Protein AF-D0R302-F1 (afdb_monomer_lite)

Organism: Lactobacillus johnsonii (strain FI9785) (NCBI:txid633699)

Radius of gyration: 15.61 Å; chains: 1; bounding box: 41×39×33 Å

InterPro domains:
  IPR007000 Phospholipase B-like [PF04916] (4-81)

Secondary structure (DSSP, 8-state):
----TT-SS-SS-EEE-TTSEEEEEEEPTTB----TTSBPHHHHHHHHHHH-SSHHHHHHHHHTTB--TT-EEEEEEETTTTEEEEEEE-SS-EEEEEESSS-----SS--SHHHHHHHBS---TT-TTSS--TTSHHHHHHHHHHHHHHHHHHHHH--

Structur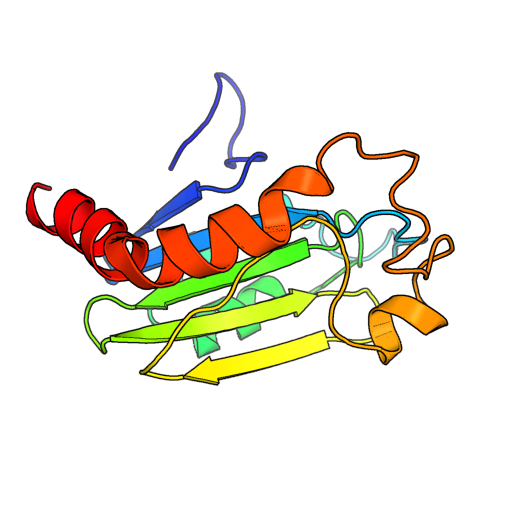e (mmCIF, N/CA/C/O backbone):
data_AF-D0R302-F1
#
_entry.id   AF-D0R302-F1
#
loop_
_atom_site.group_PDB
_atom_site.id
_atom_site.type_symbol
_atom_site.label_atom_id
_atom_site.label_alt_id
_atom_site.label_comp_id
_atom_site.label_asym_id
_atom_site.label_entity_id
_atom_site.label_seq_id
_atom_site.pdbx_PDB_ins_code
_atom_site.Cartn_x
_atom_site.Cartn_y
_atom_site.Cartn_z
_atom_site.occupancy
_atom_site.B_iso_or_equiv
_atom_site.auth_seq_id
_atom_site.auth_comp_id
_atom_site.auth_asym_id
_atom_site.auth_atom_id
_atom_site.pdbx_PDB_model_num
ATOM 1 N N . MET A 1 1 ? -15.827 1.620 -2.111 1.00 88.31 1 MET A N 1
ATOM 2 C CA . MET A 1 1 ? -14.698 1.733 -3.061 1.00 88.31 1 MET A CA 1
ATOM 3 C C . MET A 1 1 ? -15.059 2.742 -4.138 1.00 88.31 1 MET A C 1
ATOM 5 O O . MET A 1 1 ? -16.128 2.604 -4.723 1.00 88.31 1 MET A O 1
ATOM 9 N N . GLN A 1 2 ? -14.205 3.737 -4.388 1.00 89.88 2 GLN A N 1
ATOM 10 C CA . GLN A 1 2 ? -14.336 4.639 -5.542 1.00 89.88 2 GLN A CA 1
ATOM 11 C C . GLN A 1 2 ? -13.922 3.894 -6.816 1.00 89.88 2 GLN A C 1
ATOM 13 O O . GLN A 1 2 ? -12.871 3.262 -6.812 1.00 89.88 2 GLN A O 1
ATOM 18 N N . ASN A 1 3 ? -14.718 3.934 -7.889 1.00 87.62 3 ASN A N 1
ATOM 19 C CA . ASN A 1 3 ? -14.399 3.199 -9.117 1.00 87.62 3 ASN A CA 1
ATOM 20 C C . ASN A 1 3 ? -15.120 3.752 -10.367 1.00 87.62 3 ASN A C 1
ATOM 22 O O . ASN A 1 3 ? -16.016 4.588 -10.251 1.00 87.62 3 ASN A O 1
ATOM 26 N N . VAL A 1 4 ? -14.753 3.247 -11.549 1.00 87.69 4 VAL A N 1
ATOM 27 C CA . VAL A 1 4 ? -15.368 3.506 -12.860 1.00 87.69 4 VAL A CA 1
ATOM 28 C C . VAL A 1 4 ? -15.927 2.212 -13.487 1.00 87.69 4 VAL A C 1
ATOM 30 O O . VAL A 1 4 ? -15.543 1.111 -13.082 1.00 87.69 4 VAL A O 1
ATOM 33 N N . PRO A 1 5 ? -16.843 2.291 -14.474 1.00 92.50 5 PRO A N 1
ATOM 34 C CA . PRO A 1 5 ? -17.404 1.103 -15.117 1.00 92.50 5 PRO A CA 1
ATOM 35 C C . PRO A 1 5 ? -16.340 0.188 -15.742 1.00 92.50 5 PRO A C 1
ATOM 37 O O . PRO A 1 5 ? -15.441 0.646 -16.440 1.00 92.50 5 PRO A O 1
ATOM 40 N N . GLY A 1 6 ? -16.481 -1.123 -15.524 1.00 89.75 6 GLY A N 1
ATOM 41 C CA . GLY A 1 6 ? -15.603 -2.152 -16.097 1.00 89.75 6 GLY A CA 1
ATOM 42 C C . GLY A 1 6 ? -14.323 -2.427 -15.306 1.00 89.75 6 GLY A C 1
ATOM 43 O O . GLY A 1 6 ? -13.619 -3.386 -15.612 1.00 89.75 6 GLY A O 1
ATOM 44 N N . TYR A 1 7 ? -14.029 -1.634 -14.278 1.00 85.12 7 TYR A N 1
ATOM 45 C CA . TYR A 1 7 ? -12.876 -1.852 -13.414 1.00 85.12 7 TYR A CA 1
ATOM 46 C C . TYR A 1 7 ? -13.274 -2.727 -12.227 1.00 85.12 7 TYR A C 1
ATOM 48 O O . TYR A 1 7 ? -14.350 -2.568 -11.651 1.00 85.12 7 TYR A O 1
ATOM 56 N N . ILE A 1 8 ? -12.396 -3.652 -11.845 1.00 86.69 8 ILE A N 1
ATOM 57 C CA . ILE A 1 8 ? -12.604 -4.541 -10.688 1.00 86.69 8 ILE A CA 1
ATOM 58 C C . ILE A 1 8 ? -11.848 -4.077 -9.438 1.00 86.69 8 ILE A C 1
ATOM 60 O O . ILE A 1 8 ? -11.902 -4.754 -8.411 1.00 86.69 8 ILE A O 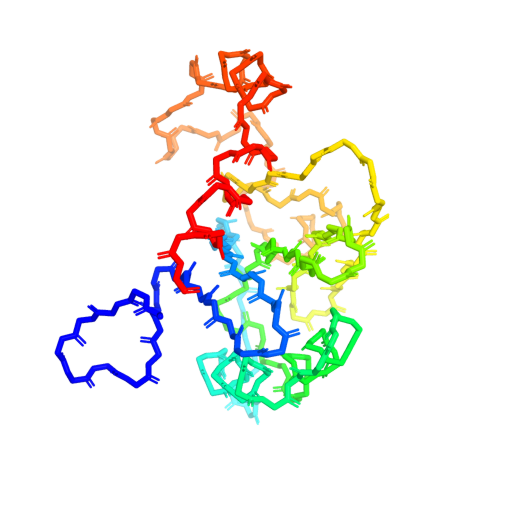1
ATOM 64 N N . ASP A 1 9 ? -11.180 -2.928 -9.543 1.00 87.19 9 ASP A N 1
ATOM 65 C CA . ASP A 1 9 ? -10.360 -2.291 -8.517 1.00 87.19 9 ASP A CA 1
ATOM 66 C C . ASP A 1 9 ? -10.406 -0.757 -8.660 1.00 87.19 9 ASP A C 1
ATOM 68 O O . ASP A 1 9 ? -10.885 -0.271 -9.682 1.00 87.19 9 ASP A O 1
ATOM 72 N N . SER A 1 10 ? -9.979 0.015 -7.653 1.00 86.81 10 SER A N 1
ATOM 73 C CA . SER A 1 10 ? -10.228 1.469 -7.600 1.00 86.81 10 SER A CA 1
ATOM 74 C C . SER A 1 10 ? -9.367 2.294 -8.556 1.00 86.81 10 SER A C 1
ATOM 76 O O . SER A 1 10 ? -9.875 3.256 -9.138 1.00 86.81 10 SER A O 1
ATOM 78 N N . MET A 1 11 ? -8.081 1.954 -8.705 1.00 82.81 11 MET A N 1
ATOM 79 C CA . MET A 1 11 ? -7.077 2.613 -9.567 1.00 82.81 11 MET A CA 1
ATOM 80 C C . MET A 1 11 ? -6.742 4.079 -9.228 1.00 82.81 11 MET A C 1
ATOM 82 O O . MET A 1 11 ? -5.675 4.563 -9.584 1.00 82.81 11 MET A O 1
ATOM 86 N N . THR A 1 12 ? -7.639 4.816 -8.566 1.00 80.50 12 THR A N 1
ATOM 87 C CA . THR A 1 12 ? -7.302 6.024 -7.778 1.00 80.50 12 THR A CA 1
ATOM 88 C C . THR A 1 12 ? -6.834 5.634 -6.379 1.00 80.50 12 THR A C 1
ATOM 90 O O . THR A 1 12 ? -6.017 6.315 -5.772 1.00 80.50 12 THR A O 1
ATOM 93 N N . ASP A 1 13 ? -7.412 4.530 -5.911 1.00 84.06 13 ASP A N 1
ATOM 94 C CA . ASP A 1 13 ? -7.331 3.909 -4.603 1.00 84.06 13 ASP A CA 1
ATOM 95 C C . ASP A 1 13 ? -7.987 4.713 -3.491 1.00 84.06 13 ASP A C 1
ATOM 97 O O . ASP A 1 13 ? -7.374 5.507 -2.784 1.00 84.06 13 ASP A O 1
ATOM 101 N N . PHE A 1 14 ? -9.284 4.449 -3.323 1.00 93.00 14 PHE A N 1
ATOM 102 C CA . PHE A 1 14 ? -10.030 4.788 -2.118 1.00 93.00 14 PHE A CA 1
ATOM 103 C C . PHE A 1 14 ? -11.012 3.666 -1.754 1.00 93.00 14 PHE A C 1
ATOM 105 O O . PHE A 1 14 ? -12.002 3.406 -2.458 1.00 93.00 14 PHE A O 1
ATOM 112 N N . TYR A 1 15 ? -10.757 3.011 -0.624 1.00 94.50 15 TYR A N 1
ATOM 113 C CA . TYR A 1 15 ? -11.517 1.876 -0.115 1.00 94.50 15 TYR A CA 1
ATOM 114 C C . TYR A 1 15 ? -11.944 2.099 1.330 1.00 94.50 15 TYR A C 1
ATOM 116 O O . TYR A 1 15 ? -11.238 2.704 2.132 1.00 94.50 15 TYR A O 1
ATOM 124 N N . VAL A 1 16 ? -13.106 1.537 1.638 1.00 96.06 16 VAL A N 1
ATOM 125 C CA . VAL A 1 16 ? -13.645 1.379 2.984 1.00 96.06 16 VAL A CA 1
ATOM 126 C C . VAL A 1 16 ? -14.150 -0.055 3.052 1.00 96.06 16 VAL A C 1
ATOM 128 O O . VAL A 1 16 ? -14.834 -0.491 2.118 1.00 96.06 16 VAL A O 1
ATOM 131 N N . THR A 1 17 ? -13.784 -0.781 4.103 1.00 97.00 17 THR A N 1
ATOM 132 C CA . THR A 1 17 ? -14.173 -2.180 4.316 1.00 97.00 17 THR A CA 1
ATOM 133 C C . THR A 1 17 ? -15.086 -2.324 5.531 1.00 97.00 17 THR A C 1
ATOM 135 O O . THR A 1 17 ? -15.089 -1.483 6.429 1.00 97.00 17 THR A O 1
ATOM 138 N N . ASP A 1 18 ? -15.849 -3.415 5.574 1.00 96.75 18 ASP A N 1
ATOM 139 C CA . ASP A 1 18 ? -16.675 -3.800 6.725 1.00 96.75 18 ASP A CA 1
ATOM 140 C C . ASP A 1 18 ? -15.839 -4.154 7.967 1.00 96.75 18 ASP A C 1
ATOM 142 O O . ASP A 1 18 ? -16.280 -3.937 9.093 1.00 96.75 18 ASP A O 1
ATOM 146 N N . ALA A 1 19 ? -14.596 -4.606 7.776 1.00 97.69 19 ALA A N 1
ATOM 147 C CA . ALA A 1 19 ? -13.615 -4.784 8.846 1.00 97.69 19 ALA A CA 1
ATOM 148 C C . ALA A 1 19 ? -13.145 -3.460 9.491 1.00 97.69 19 ALA A C 1
ATOM 150 O O . ALA A 1 19 ? -12.368 -3.483 10.446 1.00 97.69 19 ALA A O 1
ATOM 151 N N . GLY A 1 20 ? -13.600 -2.306 8.989 1.00 97.25 20 GLY A N 1
ATOM 152 C CA . GLY A 1 20 ? -13.260 -0.985 9.517 1.00 97.25 20 GLY A CA 1
ATOM 153 C C . GLY A 1 20 ? -11.959 -0.401 8.966 1.00 97.25 20 GLY A C 1
ATOM 154 O O . GLY A 1 20 ? -11.434 0.561 9.532 1.00 97.25 20 GLY A O 1
ATOM 155 N N . LEU A 1 21 ? -11.425 -0.956 7.872 1.00 98.50 21 LEU A N 1
ATOM 156 C CA . LEU A 1 21 ? -10.233 -0.418 7.223 1.00 98.50 21 LEU A CA 1
ATOM 157 C C . LEU A 1 21 ? -10.602 0.687 6.232 1.00 98.50 21 LEU A C 1
ATOM 159 O O . LEU A 1 21 ? -11.444 0.495 5.354 1.00 98.50 21 LEU A O 1
ATOM 163 N N . GLY A 1 22 ? -9.921 1.824 6.346 1.00 97.94 22 GLY A N 1
ATOM 164 C CA . GLY A 1 22 ? -9.846 2.847 5.308 1.00 97.94 22 GLY A CA 1
ATOM 165 C C . GLY A 1 22 ? -8.505 2.734 4.592 1.00 97.94 22 GLY A C 1
ATOM 166 O O . GLY A 1 22 ? -7.469 2.685 5.251 1.00 97.94 22 GLY A O 1
ATOM 167 N N . ILE A 1 23 ? -8.514 2.671 3.261 1.00 98.25 23 ILE A N 1
ATOM 168 C CA . ILE A 1 23 ? -7.299 2.518 2.450 1.00 98.25 23 ILE A CA 1
ATOM 169 C C . ILE A 1 23 ? -7.312 3.533 1.315 1.00 98.25 23 ILE A C 1
ATOM 171 O O . ILE A 1 23 ? -8.287 3.631 0.570 1.00 98.25 23 ILE A O 1
ATOM 175 N N . THR A 1 24 ? -6.211 4.255 1.148 1.00 96.75 24 THR A N 1
ATOM 176 C CA . THR A 1 24 ? -5.963 5.108 -0.016 1.00 96.75 24 THR A CA 1
ATOM 177 C C . THR A 1 24 ? -4.471 5.159 -0.327 1.00 96.75 24 THR A C 1
ATOM 179 O O . THR A 1 24 ? -3.672 4.578 0.406 1.00 96.75 24 THR A O 1
ATOM 182 N N . GLY A 1 25 ? -4.054 5.816 -1.403 1.00 93.25 25 GLY A N 1
ATOM 183 C CA . GLY A 1 25 ? -2.636 5.927 -1.706 1.00 93.25 25 GLY A CA 1
ATOM 184 C C . GLY A 1 25 ? -2.300 6.910 -2.813 1.00 93.25 25 GLY A C 1
ATOM 185 O O . GLY A 1 25 ? -3.166 7.518 -3.433 1.00 93.25 25 GLY A O 1
ATOM 186 N N . THR A 1 26 ? -1.001 7.077 -3.044 1.00 92.75 26 THR A N 1
ATOM 187 C CA . THR A 1 26 ? -0.470 7.821 -4.191 1.00 92.75 26 THR A CA 1
ATOM 188 C C . THR A 1 26 ? 0.667 7.038 -4.823 1.00 92.75 26 THR A C 1
ATOM 190 O O . THR A 1 26 ? 1.546 6.557 -4.105 1.00 92.75 26 THR A O 1
ATOM 193 N N . THR A 1 27 ? 0.708 6.974 -6.149 1.00 93.50 27 THR A N 1
ATOM 194 C CA . THR A 1 27 ? 1.801 6.316 -6.875 1.00 93.50 27 THR A CA 1
ATOM 195 C C . THR A 1 27 ? 3.125 7.036 -6.689 1.00 93.50 27 THR A C 1
ATOM 197 O O . THR A 1 27 ? 3.183 8.263 -6.790 1.00 93.50 27 THR A O 1
ATOM 200 N N . ILE A 1 28 ? 4.193 6.275 -6.448 1.00 92.75 28 ILE A N 1
ATOM 201 C CA . ILE A 1 28 ? 5.553 6.798 -6.339 1.00 92.75 28 ILE A CA 1
ATOM 202 C C . ILE A 1 28 ? 6.007 7.288 -7.717 1.00 92.75 28 ILE A C 1
ATOM 204 O O . ILE A 1 28 ? 6.136 6.516 -8.669 1.00 92.75 28 ILE A O 1
ATOM 208 N N . ALA A 1 29 ? 6.258 8.589 -7.827 1.00 86.94 29 ALA A N 1
ATOM 209 C CA . ALA A 1 29 ? 6.779 9.194 -9.040 1.00 86.94 29 ALA A CA 1
ATOM 210 C C . ALA A 1 29 ? 8.222 8.741 -9.300 1.00 86.94 29 ALA A C 1
ATOM 212 O O . ALA A 1 29 ? 9.021 8.579 -8.379 1.00 86.94 29 ALA A O 1
ATOM 213 N N . GLY A 1 30 ? 8.559 8.552 -10.577 1.00 85.81 30 GLY A N 1
ATOM 214 C CA . GLY A 1 30 ? 9.917 8.201 -10.991 1.00 85.81 30 GLY A CA 1
ATOM 215 C C . GLY A 1 30 ? 10.366 6.793 -10.596 1.00 85.81 30 GLY A C 1
ATOM 216 O O . GLY A 1 30 ? 11.550 6.504 -10.754 1.00 85.81 30 GLY A O 1
ATOM 217 N N . PHE A 1 31 ? 9.469 5.930 -10.103 1.00 90.69 31 PHE A N 1
ATOM 218 C CA . PHE A 1 31 ? 9.770 4.526 -9.820 1.00 90.69 31 PHE A CA 1
ATOM 219 C C . PHE A 1 31 ? 10.085 3.759 -11.113 1.00 90.69 31 PHE A C 1
ATOM 221 O O . PHE A 1 31 ? 9.401 3.936 -12.125 1.00 90.69 31 PHE A O 1
ATOM 228 N N . VAL A 1 32 ? 11.111 2.902 -11.094 1.00 87.75 32 VAL A N 1
ATOM 229 C CA . VAL A 1 32 ? 11.574 2.179 -12.288 1.00 87.75 32 VAL A CA 1
ATOM 230 C C . VAL A 1 32 ? 11.695 0.681 -12.045 1.00 87.75 32 VAL A C 1
ATOM 232 O O . VAL A 1 32 ? 12.349 0.220 -11.114 1.00 87.75 32 VAL A O 1
ATOM 235 N N . GLY A 1 33 ? 11.158 -0.079 -12.999 1.00 87.50 33 GLY A N 1
ATOM 236 C CA . GLY A 1 33 ? 11.280 -1.531 -13.057 1.00 87.50 33 GLY A CA 1
ATOM 237 C C . GLY A 1 33 ? 10.104 -2.262 -12.416 1.00 87.50 33 GLY A C 1
ATOM 238 O O . GLY A 1 33 ? 9.320 -1.700 -11.663 1.00 87.50 33 GLY A O 1
ATOM 239 N N . TYR A 1 34 ? 9.967 -3.533 -12.780 1.00 92.56 34 TYR A N 1
ATOM 240 C CA . TYR A 1 34 ? 9.007 -4.480 -12.219 1.00 92.56 34 TYR A CA 1
ATOM 241 C C . TYR A 1 34 ? 9.453 -5.907 -12.583 1.00 92.56 34 TYR A C 1
ATOM 243 O O . TYR A 1 34 ? 10.172 -6.095 -13.568 1.00 92.56 34 TYR A O 1
ATOM 251 N N . ASP A 1 35 ? 9.050 -6.916 -11.806 1.00 91.56 35 ASP A N 1
ATOM 252 C CA . ASP A 1 35 ? 9.241 -8.329 -12.170 1.00 91.56 35 ASP A CA 1
ATOM 253 C C . ASP A 1 35 ? 8.012 -8.832 -12.939 1.00 91.56 35 ASP A C 1
ATOM 255 O O . ASP A 1 35 ? 6.922 -8.960 -12.386 1.00 91.56 35 ASP A O 1
ATOM 259 N N . VAL A 1 36 ? 8.185 -9.166 -14.218 1.00 89.81 36 VAL A N 1
ATOM 260 C CA . VAL A 1 36 ? 7.113 -9.691 -15.087 1.00 89.81 36 VAL A CA 1
ATOM 261 C C . VAL A 1 36 ? 6.496 -11.003 -14.585 1.00 89.81 36 VAL A C 1
ATOM 263 O O . VAL A 1 36 ? 5.424 -11.385 -15.045 1.00 89.81 36 VAL A O 1
ATOM 266 N N . ARG A 1 37 ? 7.166 -11.715 -13.671 1.00 92.38 37 ARG A N 1
ATOM 267 C CA . ARG A 1 37 ? 6.693 -12.981 -13.088 1.00 92.38 37 ARG A CA 1
ATOM 268 C C . ARG A 1 37 ? 5.907 -12.784 -11.791 1.00 92.38 37 ARG A C 1
ATOM 270 O O . ARG A 1 37 ? 5.322 -13.745 -11.298 1.00 92.38 37 ARG A O 1
ATOM 277 N N . GLY A 1 38 ? 5.934 -11.581 -11.217 1.00 89.94 38 GLY A N 1
ATOM 278 C CA . GLY A 1 38 ? 5.182 -11.253 -10.011 1.00 89.94 38 GLY A CA 1
ATOM 279 C C . GLY A 1 38 ? 3.722 -10.899 -10.307 1.00 89.94 38 GLY A C 1
ATOM 280 O O . GLY A 1 38 ? 3.306 -10.738 -11.453 1.00 89.94 38 GLY A O 1
ATOM 281 N N . MET A 1 39 ? 2.940 -10.731 -9.246 1.00 92.88 39 MET A N 1
ATOM 282 C CA . MET A 1 39 ? 1.533 -10.355 -9.315 1.00 92.88 39 MET A CA 1
ATOM 283 C C . MET A 1 39 ? 1.361 -8.836 -9.468 1.00 92.88 39 MET A C 1
ATOM 285 O O . MET A 1 39 ? 1.898 -8.077 -8.651 1.00 92.88 39 MET A O 1
ATOM 289 N N . PRO A 1 40 ? 0.573 -8.380 -10.460 1.00 91.31 40 PRO A N 1
ATOM 290 C CA . PRO A 1 40 ? 0.167 -6.985 -10.580 1.00 91.31 40 PRO A CA 1
ATOM 291 C C . PRO A 1 40 ? -0.468 -6.442 -9.300 1.00 91.31 40 PRO A C 1
ATOM 293 O O . PRO A 1 40 ? -1.172 -7.160 -8.588 1.00 91.31 40 PRO A O 1
ATOM 296 N N . GLU A 1 41 ? -0.231 -5.160 -9.043 1.00 94.75 41 GLU A N 1
ATOM 297 C CA . GLU A 1 41 ? -0.706 -4.443 -7.860 1.00 94.75 41 GLU A CA 1
ATOM 298 C C . GLU A 1 41 ? -2.219 -4.568 -7.652 1.00 94.75 41 GLU A C 1
ATOM 300 O O . GLU A 1 41 ? -2.607 -5.091 -6.613 1.00 94.75 41 GLU A O 1
ATOM 305 N N . PHE A 1 42 ? -3.046 -4.258 -8.654 1.00 91.12 42 PHE A N 1
ATOM 306 C CA . PHE A 1 42 ? -4.507 -4.285 -8.506 1.00 91.12 42 PHE A CA 1
ATOM 307 C C . PHE A 1 42 ? -5.060 -5.638 -8.021 1.00 91.12 42 PHE A C 1
ATOM 309 O O . PHE A 1 42 ? -6.054 -5.702 -7.304 1.00 91.12 42 PHE A O 1
ATOM 316 N N . ILE A 1 43 ? -4.414 -6.762 -8.370 1.00 93.50 43 ILE A N 1
ATOM 317 C CA . ILE A 1 43 ? -4.816 -8.090 -7.873 1.00 93.50 43 ILE A CA 1
ATOM 318 C C . ILE A 1 43 ? -4.504 -8.204 -6.379 1.00 93.50 43 ILE A C 1
ATOM 320 O O . ILE A 1 43 ? -5.319 -8.706 -5.601 1.00 93.50 43 ILE A O 1
ATOM 324 N N . ARG A 1 44 ? -3.312 -7.749 -5.981 1.00 96.88 44 ARG A N 1
ATOM 325 C CA . ARG A 1 44 ? -2.832 -7.782 -4.598 1.00 96.88 44 ARG A CA 1
ATOM 326 C C . ARG A 1 44 ? -3.635 -6.829 -3.716 1.00 96.88 44 ARG A C 1
ATOM 328 O O . ARG A 1 44 ? -4.110 -7.264 -2.671 1.00 96.88 44 ARG A O 1
ATOM 335 N N . ALA A 1 45 ? -3.844 -5.584 -4.142 1.00 95.38 45 ALA A N 1
ATOM 336 C CA . ALA A 1 45 ? -4.624 -4.595 -3.404 1.00 95.38 45 ALA A CA 1
ATOM 337 C C . ALA A 1 45 ? -6.093 -4.998 -3.292 1.00 95.38 45 ALA A C 1
ATOM 339 O O . ALA A 1 45 ? -6.631 -5.010 -2.183 1.00 95.38 45 ALA A O 1
ATOM 340 N N . ARG A 1 46 ? -6.725 -5.463 -4.380 1.00 94.88 46 ARG A N 1
ATOM 341 C CA . ARG A 1 46 ? -8.103 -5.965 -4.321 1.00 94.88 46 ARG A CA 1
ATOM 342 C C . ARG A 1 46 ? -8.255 -7.120 -3.332 1.00 94.88 46 ARG A C 1
ATOM 344 O O . ARG A 1 46 ? -9.207 -7.122 -2.550 1.00 94.88 46 ARG A O 1
ATOM 351 N N . LYS A 1 47 ? -7.325 -8.086 -3.347 1.00 96.88 47 LYS A N 1
ATOM 352 C CA . LYS A 1 47 ? -7.296 -9.227 -2.413 1.00 96.88 47 LYS A CA 1
ATOM 353 C C . LYS A 1 47 ? -7.068 -8.761 -0.973 1.00 96.88 47 LYS A C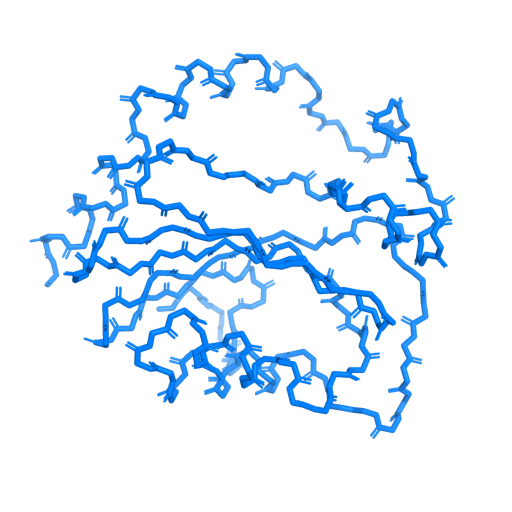 1
ATOM 355 O O . LYS A 1 47 ? -7.799 -9.188 -0.084 1.00 96.88 47 LYS A O 1
ATOM 360 N N . ALA A 1 48 ? -6.085 -7.894 -0.741 1.00 98.12 48 ALA A N 1
ATOM 361 C CA . ALA A 1 48 ? -5.778 -7.362 0.583 1.00 98.12 48 ALA A CA 1
ATOM 362 C C . ALA A 1 48 ? -6.986 -6.629 1.173 1.00 98.12 48 ALA A C 1
ATOM 364 O O . ALA A 1 48 ? -7.432 -6.960 2.266 1.00 98.12 48 ALA A O 1
ATOM 365 N N . THR A 1 49 ? -7.590 -5.725 0.406 1.00 97.19 49 THR A N 1
ATOM 366 C CA . THR A 1 49 ? -8.783 -4.976 0.811 1.00 97.19 49 THR A CA 1
ATOM 367 C C . THR A 1 49 ? -9.991 -5.879 1.046 1.00 97.19 49 THR A C 1
ATOM 369 O O . THR A 1 49 ? -10.802 -5.598 1.920 1.00 97.19 49 THR A O 1
ATOM 372 N N . GLN A 1 50 ? -10.130 -6.975 0.297 1.00 96.69 50 GLN A N 1
ATOM 373 C CA . GLN A 1 50 ? -11.260 -7.890 0.462 1.00 96.69 50 GLN A CA 1
ATOM 374 C C . GLN A 1 50 ? -11.148 -8.801 1.690 1.00 96.69 50 GLN A C 1
ATOM 376 O O . GLN A 1 50 ? -12.177 -9.205 2.223 1.00 96.69 50 GLN A O 1
ATOM 381 N N . TYR A 1 51 ? -9.935 -9.183 2.097 1.00 98.25 51 TYR A N 1
ATOM 382 C CA . TYR A 1 51 ? -9.741 -10.269 3.067 1.00 98.25 51 TYR A CA 1
ATOM 383 C C . TYR A 1 51 ? -8.967 -9.877 4.332 1.00 98.25 51 TYR A C 1
ATOM 385 O O . TYR A 1 51 ? -8.830 -10.706 5.236 1.00 98.25 51 TYR A O 1
ATOM 393 N N . ALA A 1 52 ? -8.425 -8.661 4.411 1.00 98.50 52 ALA A N 1
ATOM 394 C CA . ALA A 1 52 ? -7.733 -8.189 5.603 1.00 98.50 52 ALA A CA 1
ATOM 395 C C . ALA A 1 52 ? -8.703 -7.701 6.684 1.00 98.50 52 ALA A C 1
ATOM 397 O O . ALA A 1 52 ? -9.639 -6.961 6.397 1.00 98.50 52 ALA A O 1
ATOM 398 N N . ASN A 1 53 ? -8.415 -8.057 7.938 1.00 98.25 53 ASN A N 1
ATOM 399 C CA . ASN A 1 53 ? -9.163 -7.602 9.113 1.00 98.25 53 ASN A CA 1
ATOM 400 C C . ASN A 1 53 ? -8.426 -6.519 9.921 1.00 98.25 53 ASN A C 1
ATOM 402 O O . ASN A 1 53 ? -8.974 -5.981 10.877 1.00 98.25 53 ASN A O 1
ATOM 406 N N . ASN A 1 54 ? -7.165 -6.237 9.588 1.00 98.44 54 ASN A N 1
ATOM 407 C CA . ASN A 1 54 ? -6.329 -5.215 10.218 1.00 98.44 54 ASN A CA 1
ATOM 408 C C . ASN A 1 54 ? -5.213 -4.763 9.251 1.00 98.44 54 ASN A C 1
ATOM 410 O O . ASN A 1 54 ? -5.039 -5.353 8.178 1.00 98.44 54 ASN A O 1
ATOM 414 N N . ILE A 1 55 ? -4.475 -3.715 9.630 1.00 98.62 55 ILE A N 1
ATOM 415 C CA . ILE A 1 55 ? -3.419 -3.101 8.809 1.00 98.62 55 ILE A CA 1
ATOM 416 C C . ILE A 1 55 ? -2.295 -4.104 8.514 1.00 98.62 55 ILE A C 1
ATOM 418 O O . ILE A 1 55 ? -1.950 -4.291 7.348 1.00 98.62 55 ILE A O 1
ATOM 422 N N . ASP A 1 56 ? -1.798 -4.820 9.523 1.00 98.50 56 ASP A N 1
ATOM 423 C CA . ASP A 1 56 ? -0.759 -5.847 9.361 1.00 98.50 56 ASP A CA 1
ATOM 424 C C . ASP A 1 56 ? -1.130 -6.912 8.323 1.00 98.50 56 ASP A C 1
ATOM 426 O O . ASP A 1 56 ? -0.342 -7.270 7.441 1.00 98.50 56 ASP A O 1
ATOM 430 N N . GLN A 1 57 ? -2.357 -7.432 8.404 1.00 98.62 57 GLN A N 1
ATOM 431 C CA . GLN A 1 57 ? -2.850 -8.435 7.470 1.00 98.62 57 GLN A CA 1
ATOM 432 C C . GLN A 1 57 ? -2.982 -7.850 6.062 1.00 98.62 57 GLN A C 1
ATOM 434 O O . GLN A 1 57 ? -2.656 -8.537 5.090 1.00 98.62 57 GLN A O 1
ATOM 439 N N . TRP A 1 58 ? -3.424 -6.597 5.942 1.00 98.69 58 TRP A N 1
ATOM 440 C CA . TRP A 1 58 ? -3.501 -5.912 4.656 1.00 98.69 58 TRP A CA 1
ATOM 441 C C . TRP A 1 58 ? -2.110 -5.770 4.030 1.00 98.69 58 TRP A C 1
ATOM 443 O O . TRP A 1 58 ? -1.908 -6.184 2.889 1.00 98.69 58 TRP A O 1
ATOM 453 N N . VAL A 1 59 ? -1.121 -5.306 4.801 1.00 98.69 59 VAL A N 1
ATOM 454 C CA . VAL A 1 59 ? 0.278 -5.163 4.364 1.00 98.69 59 VAL A CA 1
ATOM 455 C C . VAL A 1 59 ? 0.879 -6.513 3.978 1.00 98.69 59 VAL A C 1
ATOM 457 O O . VAL A 1 59 ? 1.579 -6.625 2.971 1.00 98.69 59 VAL A O 1
ATOM 460 N N . LYS A 1 60 ? 0.584 -7.577 4.728 1.00 98.62 60 LYS A N 1
ATOM 461 C CA . LYS A 1 60 ? 1.017 -8.932 4.374 1.00 98.62 60 LYS A CA 1
ATOM 462 C C . LYS A 1 60 ? 0.443 -9.375 3.026 1.00 98.62 60 LYS A C 1
ATOM 464 O O . LYS A 1 60 ? 1.187 -9.879 2.187 1.00 98.62 60 LYS A O 1
ATOM 469 N N . LEU A 1 61 ? -0.862 -9.197 2.819 1.00 98.56 61 LEU A N 1
ATOM 470 C CA . LEU A 1 61 ? -1.554 -9.626 1.601 1.00 98.56 61 LEU A CA 1
ATOM 471 C C . LEU A 1 61 ? -1.140 -8.800 0.382 1.00 98.56 61 LEU A C 1
ATOM 473 O O . LEU A 1 61 ? -0.914 -9.370 -0.683 1.00 98.56 61 LEU A O 1
ATOM 477 N N . VAL A 1 62 ? -0.983 -7.482 0.527 1.00 98.00 62 VAL A N 1
ATOM 478 C CA . VAL A 1 62 ? -0.573 -6.627 -0.591 1.00 98.00 62 VAL A CA 1
ATOM 479 C C . VAL A 1 62 ? 0.876 -6.895 -1.004 1.00 98.00 62 VAL A C 1
ATOM 481 O O . VAL A 1 62 ? 1.232 -6.665 -2.153 1.00 98.00 62 VAL A O 1
ATOM 484 N N . ASN A 1 63 ? 1.728 -7.405 -0.110 1.00 97.94 63 ASN A N 1
ATOM 485 C CA . ASN A 1 63 ? 3.107 -7.785 -0.433 1.00 97.94 63 ASN A CA 1
ATOM 486 C C . ASN A 1 63 ? 3.235 -9.184 -1.042 1.00 97.94 63 ASN A C 1
ATOM 488 O O . ASN A 1 63 ? 4.283 -9.513 -1.600 1.00 97.94 63 ASN A O 1
ATOM 492 N N . GLU A 1 64 ? 2.196 -10.014 -0.953 1.00 97.75 64 GLU A N 1
ATOM 493 C CA . GLU A 1 64 ? 2.225 -11.372 -1.480 1.00 97.75 64 GLU A CA 1
ATOM 494 C C . GLU A 1 64 ? 2.388 -11.352 -3.007 1.00 97.75 64 GLU A C 1
ATOM 496 O O . GLU A 1 64 ? 1.544 -10.835 -3.737 1.00 97.75 64 GLU A O 1
ATOM 501 N N . GLY A 1 65 ? 3.507 -11.894 -3.497 1.00 95.81 65 GLY A N 1
ATOM 502 C CA . GLY A 1 65 ? 3.820 -11.894 -4.925 1.00 95.81 65 GLY A CA 1
ATOM 503 C C . GLY A 1 65 ? 4.111 -10.506 -5.502 1.00 95.81 65 GLY A C 1
ATOM 504 O O . GLY A 1 65 ? 3.939 -10.329 -6.704 1.00 95.81 65 GLY A O 1
ATOM 505 N N . ASN A 1 66 ? 4.519 -9.526 -4.683 1.00 96.56 66 ASN A N 1
ATOM 506 C CA . ASN A 1 66 ? 4.831 -8.171 -5.142 1.00 96.56 66 ASN A CA 1
ATOM 507 C C . ASN A 1 66 ? 5.742 -8.172 -6.379 1.00 96.56 66 ASN A C 1
ATOM 509 O O . ASN A 1 66 ? 6.797 -8.806 -6.398 1.00 96.56 66 ASN A O 1
ATOM 513 N N . ASN A 1 67 ? 5.326 -7.430 -7.402 1.00 93.06 67 ASN A N 1
ATOM 514 C CA . ASN A 1 67 ? 6.053 -7.300 -8.654 1.00 93.06 67 ASN A CA 1
ATOM 515 C C . ASN A 1 67 ? 6.687 -5.920 -8.848 1.00 93.06 67 ASN A C 1
ATOM 517 O O . ASN A 1 67 ? 7.334 -5.712 -9.869 1.00 93.06 67 ASN A O 1
ATOM 521 N N . GLY A 1 68 ? 6.479 -4.974 -7.925 1.00 91.62 68 GLY A N 1
ATOM 522 C CA . GLY A 1 68 ? 6.957 -3.591 -8.031 1.00 91.62 68 GLY A CA 1
ATOM 523 C C . GLY A 1 68 ? 6.265 -2.741 -9.101 1.00 91.62 68 GLY A C 1
ATOM 524 O O . GLY A 1 68 ? 6.497 -1.539 -9.173 1.00 91.62 68 GLY A O 1
ATOM 525 N N . GLY A 1 69 ? 5.402 -3.335 -9.926 1.00 87.88 69 GLY A N 1
ATOM 526 C CA . GLY A 1 69 ? 4.570 -2.592 -10.858 1.00 87.88 69 GLY A CA 1
ATOM 527 C C . GLY A 1 69 ? 3.553 -1.773 -10.077 1.00 87.88 69 GLY A C 1
ATOM 528 O O . GLY A 1 69 ? 2.907 -2.302 -9.177 1.00 87.88 69 GLY A O 1
ATOM 529 N N . TYR A 1 70 ? 3.424 -0.497 -10.439 1.00 90.06 70 TYR A N 1
ATOM 530 C CA . TYR A 1 70 ? 2.561 0.461 -9.748 1.00 90.06 70 TYR A CA 1
ATOM 531 C C . TYR A 1 70 ? 2.914 0.615 -8.256 1.00 90.06 70 TYR A C 1
ATOM 533 O O . TYR A 1 70 ? 2.081 0.485 -7.367 1.00 90.06 70 TYR A O 1
ATOM 541 N N . ALA A 1 71 ? 4.199 0.865 -7.983 1.00 95.00 71 ALA A N 1
ATOM 542 C CA . ALA A 1 71 ? 4.703 1.142 -6.642 1.00 95.00 71 ALA A CA 1
ATOM 543 C C . ALA A 1 71 ? 3.983 2.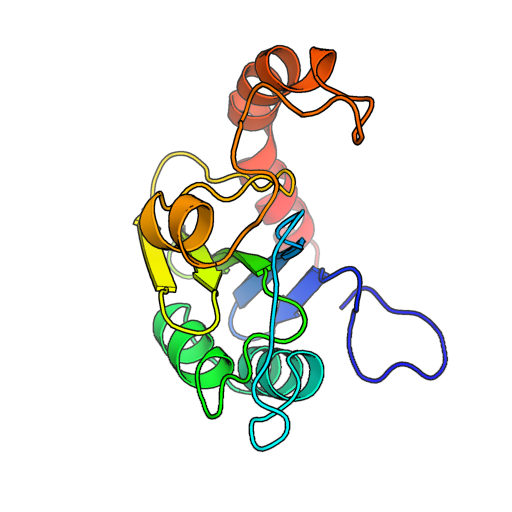346 -6.010 1.00 95.00 71 ALA A C 1
ATOM 545 O O . ALA A 1 71 ? 3.920 3.429 -6.600 1.00 95.00 71 ALA A O 1
ATOM 546 N N . ASN A 1 72 ? 3.467 2.162 -4.797 1.00 95.50 72 ASN A N 1
ATOM 547 C CA . ASN A 1 72 ? 2.554 3.100 -4.149 1.00 95.50 72 ASN A CA 1
ATOM 548 C C . ASN A 1 72 ? 3.008 3.443 -2.722 1.00 95.50 72 ASN A C 1
ATOM 550 O O . ASN A 1 72 ? 3.637 2.645 -2.020 1.00 95.50 72 ASN A O 1
ATOM 554 N N . ILE A 1 73 ? 2.632 4.648 -2.298 1.00 97.25 73 ILE A N 1
ATOM 555 C CA . ILE A 1 73 ? 2.552 5.067 -0.900 1.00 97.25 73 ILE A CA 1
ATOM 556 C C . ILE A 1 73 ? 1.122 4.781 -0.456 1.00 97.25 73 ILE A C 1
ATOM 558 O O . ILE A 1 73 ? 0.210 5.520 -0.826 1.00 97.25 73 ILE A O 1
ATOM 562 N N . TRP A 1 74 ? 0.919 3.716 0.307 1.00 98.19 74 TRP A N 1
ATOM 563 C CA . TRP A 1 74 ? -0.377 3.353 0.866 1.00 98.19 74 TRP A CA 1
ATOM 564 C C . TRP A 1 74 ? -0.590 4.049 2.205 1.00 98.19 74 TRP A C 1
ATOM 566 O O . TRP A 1 74 ? 0.287 4.042 3.066 1.00 98.19 74 TRP A O 1
ATOM 576 N N . LEU A 1 75 ? -1.762 4.640 2.386 1.00 98.31 75 LEU A N 1
ATOM 577 C CA . LEU A 1 75 ? -2.228 5.246 3.623 1.00 98.31 75 LEU A CA 1
ATOM 578 C C . LEU A 1 75 ? -3.392 4.413 4.138 1.00 98.31 75 LEU A C 1
ATOM 580 O O . LEU A 1 75 ? -4.386 4.220 3.434 1.00 98.31 75 LEU A O 1
ATOM 584 N N . LEU A 1 76 ? -3.257 3.917 5.361 1.00 98.56 76 LEU A N 1
ATOM 585 C CA . LEU A 1 76 ? -4.240 3.045 5.982 1.00 98.56 76 LEU A CA 1
ATOM 586 C C . LEU A 1 76 ? -4.727 3.639 7.292 1.00 98.56 76 LEU A C 1
ATOM 588 O O . LEU A 1 76 ? -3.973 4.298 8.006 1.00 98.56 76 LEU A O 1
ATOM 592 N N . CYS A 1 77 ? -5.975 3.354 7.630 1.00 97.94 77 CYS A N 1
ATOM 593 C CA . CYS A 1 77 ? -6.471 3.491 8.987 1.00 97.94 77 CYS A CA 1
ATOM 594 C C . CYS A 1 77 ? -7.349 2.302 9.362 1.00 97.94 77 CYS A C 1
ATOM 596 O O . CYS A 1 77 ? -7.962 1.674 8.498 1.00 97.94 77 CYS A O 1
ATOM 598 N N . ASN A 1 78 ? -7.476 2.055 10.658 1.00 98.12 78 ASN A N 1
ATOM 599 C CA . ASN A 1 78 ? -8.449 1.137 11.221 1.00 98.12 78 ASN A CA 1
ATOM 600 C C . ASN A 1 78 ? -9.316 1.887 12.233 1.00 98.12 78 ASN A C 1
ATOM 602 O O . ASN A 1 78 ? -8.846 2.289 13.297 1.00 98.12 78 ASN A O 1
ATOM 606 N N . ILE A 1 79 ? -10.594 2.078 11.912 1.00 96.31 79 ILE A N 1
ATOM 607 C CA . ILE A 1 79 ? -11.505 2.863 12.758 1.00 96.31 79 ILE A CA 1
ATOM 608 C C . ILE A 1 79 ? -11.798 2.193 14.101 1.00 96.31 79 ILE A C 1
ATOM 610 O O . ILE A 1 79 ? -12.140 2.879 15.062 1.00 96.31 79 ILE A O 1
ATOM 614 N N . ASN A 1 80 ? -11.666 0.867 14.167 1.00 96.62 80 ASN A N 1
ATOM 615 C CA . ASN A 1 80 ? -11.978 0.092 15.363 1.00 96.62 80 ASN A CA 1
ATOM 616 C C . ASN A 1 80 ? -10.879 0.220 16.425 1.00 96.62 80 ASN A C 1
ATOM 618 O O . ASN A 1 80 ? -11.161 0.103 17.616 1.00 96.62 80 ASN A O 1
ATOM 622 N N . THR A 1 81 ? -9.637 0.465 16.001 1.00 97.00 81 THR A N 1
ATOM 623 C CA . THR A 1 81 ? -8.465 0.575 16.883 1.00 97.00 81 THR A CA 1
ATOM 624 C C . THR A 1 81 ? -7.925 2.002 16.983 1.00 97.00 81 THR A C 1
ATOM 626 O O . THR A 1 81 ? -7.236 2.325 17.946 1.00 97.00 81 THR A O 1
ATOM 629 N N . GLY A 1 82 ? -8.246 2.869 16.018 1.00 95.44 82 GLY A N 1
ATOM 630 C CA . GLY A 1 82 ? -7.656 4.203 15.892 1.00 95.44 82 GLY A CA 1
ATOM 631 C C . GLY A 1 82 ? -6.251 4.196 15.283 1.00 95.44 82 GLY A C 1
ATOM 632 O O . GLY A 1 82 ? -5.598 5.237 15.256 1.00 95.44 82 GLY A O 1
ATOM 633 N N . GLU A 1 83 ? -5.775 3.047 14.798 1.00 98.00 83 GLU A N 1
ATOM 634 C CA . GLU A 1 83 ? -4.473 2.930 14.142 1.00 98.00 83 GLU A CA 1
ATOM 635 C C . GLU A 1 83 ? -4.490 3.613 12.773 1.00 98.00 83 GLU A C 1
ATOM 637 O O . GLU A 1 83 ? -5.455 3.515 12.009 1.00 98.00 83 GLU A O 1
ATOM 642 N N . ILE A 1 84 ? -3.386 4.275 12.449 1.00 98.31 84 ILE A N 1
ATOM 643 C CA . ILE A 1 84 ? -3.063 4.824 11.139 1.00 98.31 84 ILE A CA 1
ATOM 644 C C . ILE A 1 84 ? -1.706 4.289 10.695 1.00 98.31 84 ILE A C 1
ATOM 646 O O . ILE A 1 84 ? -0.814 4.071 11.515 1.00 98.31 84 ILE A O 1
ATOM 650 N N . ALA A 1 85 ? -1.522 4.126 9.390 1.00 98.62 85 ALA A N 1
ATOM 651 C CA . ALA A 1 85 ? -0.259 3.666 8.843 1.00 98.62 85 ALA A CA 1
ATOM 652 C C . ALA A 1 85 ? 0.080 4.304 7.499 1.00 98.62 85 ALA A C 1
ATOM 654 O O . ALA A 1 85 ? -0.801 4.649 6.707 1.00 98.62 85 ALA A O 1
ATOM 655 N N . ARG A 1 86 ? 1.382 4.401 7.226 1.00 98.38 86 ARG A N 1
ATOM 656 C CA . ARG A 1 86 ? 1.926 4.616 5.886 1.00 98.38 86 ARG A CA 1
ATOM 657 C C . ARG A 1 86 ? 2.768 3.416 5.502 1.00 98.38 86 ARG A C 1
ATOM 659 O O . ARG A 1 86 ? 3.783 3.144 6.141 1.00 98.38 86 ARG A O 1
ATOM 666 N N . PHE A 1 87 ? 2.366 2.751 4.432 1.00 98.62 87 PHE A N 1
ATOM 667 C CA . PHE A 1 87 ? 3.089 1.636 3.857 1.00 98.62 87 PHE A CA 1
ATOM 668 C C . PHE A 1 87 ? 3.632 2.008 2.476 1.00 98.62 87 PHE A C 1
ATOM 670 O O . PHE A 1 87 ? 2.880 2.128 1.513 1.00 98.62 87 PHE A O 1
ATOM 677 N N . GLU A 1 88 ? 4.942 2.202 2.365 1.00 98.00 88 GLU A N 1
ATOM 678 C CA . GLU A 1 88 ? 5.591 2.428 1.073 1.00 98.00 88 GLU A CA 1
ATOM 679 C C . GLU A 1 88 ? 6.076 1.111 0.484 1.00 98.00 88 GLU A C 1
ATOM 681 O O . GLU A 1 88 ? 6.876 0.398 1.094 1.00 98.00 88 GLU A O 1
ATOM 686 N N . GLN A 1 89 ? 5.590 0.802 -0.717 1.00 97.75 89 GLN A N 1
ATOM 687 C CA . GLN A 1 89 ? 5.839 -0.464 -1.390 1.00 97.75 89 GLN A CA 1
ATOM 688 C C . GLN A 1 89 ? 6.655 -0.252 -2.668 1.00 97.75 89 GLN A C 1
ATOM 690 O O . GLN A 1 89 ? 6.099 0.062 -3.718 1.00 97.75 89 GLN A O 1
ATOM 695 N N . GLY A 1 90 ? 7.972 -0.458 -2.586 1.00 96.69 90 GLY A N 1
ATOM 696 C CA . GLY A 1 90 ? 8.844 -0.639 -3.748 1.00 96.69 90 GLY A CA 1
ATOM 697 C C . GLY A 1 90 ? 8.907 -2.104 -4.194 1.00 96.69 90 GLY A C 1
ATOM 698 O O . GLY A 1 90 ? 8.208 -2.970 -3.659 1.00 96.69 90 GLY A O 1
ATOM 699 N N . LEU A 1 91 ? 9.776 -2.411 -5.157 1.00 95.62 91 LEU A N 1
ATOM 700 C CA . LEU A 1 91 ? 10.030 -3.774 -5.634 1.00 95.62 91 LEU A CA 1
ATOM 701 C C . LEU A 1 91 ? 10.901 -4.533 -4.628 1.00 95.62 91 LEU A C 1
ATOM 703 O O . LEU A 1 91 ? 10.576 -5.653 -4.239 1.00 95.62 91 LEU A O 1
ATOM 707 N N . LYS A 1 92 ? 12.011 -3.923 -4.203 1.00 96.88 92 LYS A N 1
ATOM 708 C CA . LYS A 1 92 ? 13.024 -4.541 -3.332 1.00 96.88 92 LYS A CA 1
ATOM 709 C C . LYS A 1 92 ? 12.961 -4.047 -1.895 1.00 96.88 92 LYS A C 1
ATOM 711 O O . LYS A 1 92 ? 13.374 -4.774 -0.993 1.00 96.88 92 LYS A O 1
ATOM 716 N N . HIS A 1 93 ? 12.497 -2.821 -1.688 1.00 97.06 93 HIS A N 1
ATOM 717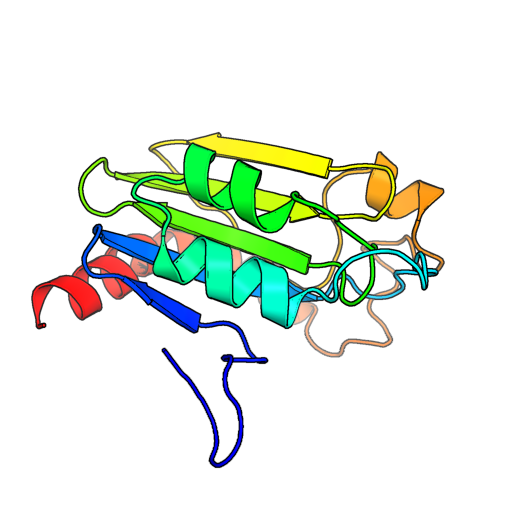 C CA . HIS A 1 93 ? 12.389 -2.214 -0.374 1.00 97.06 93 HIS A CA 1
ATOM 718 C C . HIS A 1 93 ? 10.945 -1.846 -0.059 1.00 97.06 93 HIS A C 1
ATOM 720 O O . HIS A 1 93 ? 10.164 -1.458 -0.928 1.00 97.06 93 HIS A O 1
ATOM 726 N N . GLN A 1 94 ? 10.597 -1.986 1.214 1.00 97.88 94 GLN A N 1
ATOM 727 C CA . GLN A 1 94 ? 9.295 -1.645 1.757 1.00 97.88 94 GLN A CA 1
ATOM 728 C C . GLN A 1 94 ? 9.481 -1.025 3.143 1.00 97.88 94 GLN A C 1
ATOM 730 O O . GLN A 1 94 ? 10.460 -1.324 3.834 1.00 97.88 94 GLN A O 1
ATOM 735 N N . GLU A 1 95 ? 8.548 -0.174 3.555 1.00 97.94 95 GLU A N 1
ATOM 736 C CA . GLU A 1 95 ? 8.515 0.404 4.899 1.00 97.94 95 GLU A CA 1
ATOM 737 C C . GLU A 1 95 ? 7.072 0.528 5.369 1.00 97.94 95 GLU A C 1
ATOM 739 O O . GLU A 1 95 ? 6.246 1.108 4.671 1.00 97.94 95 GLU A O 1
ATOM 744 N N . LEU A 1 96 ? 6.794 -0.000 6.558 1.00 98.56 96 LEU A N 1
ATOM 745 C CA . LEU A 1 96 ? 5.552 0.220 7.282 1.00 98.56 96 LEU A CA 1
ATOM 746 C C . LEU A 1 96 ? 5.857 1.120 8.479 1.00 98.56 96 LEU A C 1
ATOM 748 O O . LEU A 1 96 ? 6.702 0.781 9.307 1.00 98.56 96 LEU A O 1
ATOM 752 N N . LEU A 1 97 ? 5.185 2.265 8.547 1.00 98.31 97 LEU A N 1
ATOM 753 C CA . LEU A 1 97 ? 5.144 3.118 9.728 1.00 98.31 97 LEU A CA 1
ATOM 754 C C . LEU A 1 97 ? 3.721 3.137 10.264 1.00 98.31 97 LEU A C 1
ATOM 756 O O . LEU A 1 97 ? 2.790 3.360 9.492 1.00 98.31 97 LEU A O 1
ATOM 760 N N . GLU A 1 98 ? 3.577 2.955 11.571 1.00 97.69 98 GLU A N 1
ATOM 761 C CA . GLU A 1 98 ? 2.291 2.879 12.258 1.00 97.69 98 GLU A CA 1
ATOM 762 C C . GLU A 1 98 ? 2.265 3.829 13.450 1.00 97.69 98 GLU A C 1
ATOM 764 O O . GLU A 1 98 ? 3.287 4.092 14.090 1.00 97.69 98 GLU A O 1
ATOM 769 N N . SER A 1 99 ? 1.082 4.355 13.739 1.00 96.75 99 SER A N 1
ATOM 770 C CA . SER A 1 99 ? 0.827 5.218 14.884 1.00 96.75 99 SER A CA 1
ATOM 771 C C . SER A 1 99 ? -0.657 5.177 15.238 1.00 96.75 99 SER A C 1
ATOM 773 O O . SER A 1 99 ? -1.493 4.865 14.399 1.00 96.75 99 SER A O 1
ATOM 775 N N . THR A 1 100 ? -1.009 5.541 16.465 1.00 96.25 100 THR A N 1
ATOM 776 C CA . THR A 1 100 ? -2.396 5.848 16.865 1.00 96.25 100 THR A CA 1
ATOM 777 C C . THR A 1 100 ? -2.617 7.353 17.044 1.00 96.25 100 THR A C 1
ATOM 779 O O . THR A 1 100 ? -3.671 7.781 17.505 1.00 96.25 100 THR A O 1
ATOM 782 N N . ASP A 1 101 ? -1.598 8.160 16.741 1.00 91.75 101 ASP A N 1
ATOM 783 C CA . ASP A 1 101 ? -1.594 9.613 16.901 1.00 91.75 101 ASP A CA 1
ATOM 784 C C . ASP A 1 101 ? -0.901 10.307 15.715 1.00 91.75 101 ASP A C 1
ATOM 786 O O . ASP A 1 101 ? 0.000 9.758 15.071 1.00 91.75 101 ASP A O 1
ATOM 790 N N . GLY A 1 102 ? -1.310 11.540 15.431 1.00 93.25 102 GLY A N 1
ATOM 791 C CA . GLY A 1 102 ? -0.788 12.352 14.339 1.00 93.25 102 GLY A CA 1
ATOM 792 C C . GLY A 1 102 ? -1.421 12.043 12.981 1.00 93.25 102 GLY A C 1
ATOM 793 O O . GLY A 1 102 ? -2.628 11.845 12.861 1.00 93.25 102 GLY A O 1
ATOM 794 N N . PHE A 1 103 ? -0.609 12.105 11.923 1.00 90.44 103 PHE A N 1
ATOM 795 C CA . PHE A 1 103 ? -1.064 11.908 10.549 1.00 90.44 103 PHE A CA 1
ATOM 796 C C . PHE A 1 103 ? 0.065 11.401 9.650 1.00 90.44 103 PHE A C 1
ATOM 798 O O . PHE A 1 103 ? 1.237 11.733 9.841 1.00 90.44 103 PHE A O 1
ATOM 805 N N . TYR A 1 104 ? -0.320 10.676 8.605 1.00 94.25 104 TYR A N 1
ATOM 806 C CA . TYR A 1 104 ? 0.523 10.398 7.450 1.00 94.25 104 TYR A CA 1
ATOM 807 C C . TYR A 1 104 ? -0.041 11.096 6.215 1.00 94.25 104 TYR A C 1
ATOM 809 O O . TYR A 1 104 ? -1.219 11.445 6.161 1.00 94.25 104 TYR A O 1
ATOM 817 N N . TYR A 1 105 ? 0.811 11.317 5.220 1.00 90.38 105 TYR A N 1
ATOM 818 C CA . TYR A 1 105 ? 0.411 11.881 3.938 1.00 90.38 105 TYR A CA 1
ATOM 819 C C . TYR A 1 105 ? 1.163 11.193 2.801 1.00 90.38 105 TYR A C 1
ATOM 821 O O . TYR A 1 105 ? 2.232 10.616 3.010 1.00 90.38 105 TYR A O 1
ATOM 829 N N . GLY A 1 106 ? 0.575 11.276 1.611 1.00 88.12 106 GLY A N 1
ATOM 830 C CA . GLY A 1 106 ? 1.166 10.877 0.342 1.00 88.12 106 GLY A CA 1
ATOM 831 C C . GLY A 1 106 ? 1.056 12.035 -0.644 1.00 88.12 106 GLY A C 1
ATOM 832 O O . GLY A 1 106 ? 0.091 12.800 -0.617 1.00 88.12 106 GLY A O 1
ATOM 833 N N . CYS A 1 107 ? 2.078 12.209 -1.473 1.00 89.81 107 CYS A N 1
ATOM 834 C CA . CYS A 1 107 ? 2.149 13.286 -2.464 1.00 89.81 107 CYS A CA 1
ATOM 835 C C . CYS A 1 107 ? 2.943 12.869 -3.706 1.00 89.81 107 CYS A C 1
ATOM 837 O O . CYS A 1 107 ? 3.606 13.692 -4.336 1.00 89.81 107 CYS A O 1
ATOM 839 N N . ASN A 1 108 ? 2.938 11.568 -4.011 1.00 90.00 108 ASN A N 1
ATOM 840 C CA . ASN A 1 108 ? 3.737 10.947 -5.067 1.00 90.00 108 ASN A CA 1
ATOM 841 C C . ASN A 1 108 ? 5.267 11.009 -4.862 1.00 90.00 108 ASN A C 1
ATOM 843 O O . ASN A 1 108 ? 6.000 10.405 -5.640 1.00 90.00 108 ASN A O 1
ATOM 847 N N . ALA A 1 109 ? 5.770 11.681 -3.821 1.00 88.81 109 ALA A N 1
ATOM 848 C CA . ALA A 1 109 ? 7.185 11.684 -3.456 1.00 88.81 109 ALA A CA 1
ATOM 849 C C . ALA A 1 109 ? 7.479 10.599 -2.412 1.00 88.81 109 ALA A C 1
ATOM 851 O O . ALA A 1 109 ? 6.940 10.644 -1.309 1.00 88.81 109 ALA A O 1
ATOM 852 N N . CYS A 1 110 ? 8.353 9.646 -2.748 1.00 89.62 110 CYS A N 1
ATOM 853 C CA . CYS A 1 110 ? 8.711 8.562 -1.835 1.00 89.62 110 CYS A CA 1
ATOM 854 C C . CYS A 1 110 ? 9.475 9.073 -0.604 1.00 89.62 110 CYS A C 1
ATOM 856 O O . CYS A 1 110 ? 10.471 9.801 -0.705 1.00 89.62 110 CYS A O 1
ATOM 858 N N . HIS A 1 111 ? 9.030 8.653 0.573 1.00 90.69 111 HIS A N 1
ATOM 859 C CA . HIS A 1 111 ? 9.589 9.045 1.851 1.00 90.69 111 HIS A CA 1
ATOM 860 C C . HIS A 1 111 ? 10.792 8.208 2.264 1.00 90.69 111 HIS A C 1
ATOM 862 O O . HIS A 1 111 ? 11.799 8.766 2.716 1.00 90.69 111 HIS A O 1
ATOM 868 N N . ASN A 1 112 ? 10.723 6.901 2.054 1.00 93.50 112 ASN A N 1
ATOM 869 C CA . ASN A 1 112 ? 11.756 5.955 2.396 1.00 93.50 112 ASN A CA 1
ATOM 870 C C . ASN A 1 112 ? 12.981 6.190 1.494 1.00 93.50 112 ASN A C 1
ATOM 872 O O . ASN A 1 112 ? 12.909 6.072 0.266 1.00 93.50 112 ASN A O 1
ATOM 876 N N . PRO A 1 113 ? 14.151 6.502 2.076 1.00 91.56 113 PRO A N 1
ATOM 877 C CA . PRO A 1 113 ? 15.333 6.842 1.297 1.00 91.56 113 PRO A CA 1
ATOM 878 C C . PRO A 1 113 ? 15.893 5.657 0.503 1.00 91.56 113 PRO A C 1
ATOM 880 O O . PRO A 1 113 ? 16.593 5.889 -0.477 1.00 91.56 113 PRO A O 1
ATOM 883 N N . ARG A 1 114 ? 15.614 4.404 0.889 1.00 94.06 114 ARG A N 1
ATOM 884 C CA . ARG A 1 114 ? 16.078 3.230 0.134 1.00 94.06 114 ARG A CA 1
ATOM 885 C C . ARG A 1 114 ? 15.271 3.061 -1.143 1.00 94.06 114 ARG A C 1
ATOM 887 O O . ARG A 1 114 ? 15.881 3.001 -2.202 1.00 94.06 114 ARG A O 1
ATOM 894 N N . ILE A 1 115 ? 13.940 3.078 -1.058 1.00 94.25 115 ILE A N 1
ATOM 895 C CA . ILE A 1 115 ? 13.074 3.026 -2.247 1.00 94.25 115 ILE A CA 1
ATOM 896 C C . ILE A 1 115 ? 13.397 4.215 -3.162 1.00 94.25 115 ILE A C 1
ATOM 898 O O . ILE A 1 115 ? 13.712 4.037 -4.337 1.00 94.25 115 ILE A O 1
ATOM 902 N N . ARG A 1 116 ? 13.425 5.431 -2.603 1.00 91.31 116 ARG A N 1
ATOM 903 C CA . ARG A 1 116 ? 13.701 6.649 -3.370 1.00 91.31 116 ARG A CA 1
ATOM 904 C C . ARG A 1 116 ? 15.061 6.627 -4.063 1.00 91.31 116 ARG A C 1
ATOM 906 O O . ARG A 1 116 ? 15.134 6.953 -5.233 1.00 91.31 116 ARG A O 1
ATOM 913 N N . ASN A 1 117 ? 16.143 6.265 -3.377 1.00 90.25 117 ASN A N 1
ATOM 914 C CA . ASN A 1 117 ? 17.481 6.381 -3.967 1.00 90.25 117 ASN A CA 1
ATOM 915 C C . ASN A 1 117 ? 17.891 5.175 -4.820 1.00 90.25 117 ASN A C 1
ATOM 917 O O . ASN A 1 117 ? 18.794 5.313 -5.642 1.00 90.25 117 ASN A O 1
ATOM 921 N N . LEU A 1 118 ? 17.299 3.999 -4.590 1.00 93.00 118 LEU A N 1
ATOM 922 C CA . LEU A 1 118 ? 17.728 2.746 -5.223 1.00 93.00 118 LEU A CA 1
ATOM 923 C C . LEU A 1 118 ? 16.740 2.226 -6.271 1.00 93.00 118 LEU A C 1
ATOM 925 O O . LEU A 1 118 ? 17.123 1.385 -7.083 1.00 93.00 118 LEU A O 1
ATOM 929 N N . GLU A 1 119 ? 15.492 2.696 -6.253 1.00 93.12 119 GLU A N 1
ATOM 930 C CA . GLU A 1 119 ? 14.419 2.191 -7.120 1.00 93.12 119 GLU A CA 1
ATOM 931 C C . GLU A 1 119 ? 13.721 3.300 -7.927 1.00 93.12 119 GLU A C 1
ATOM 933 O O . GLU A 1 119 ? 12.832 3.008 -8.726 1.00 93.12 119 GLU A O 1
ATOM 938 N N . CYS A 1 120 ? 14.137 4.562 -7.765 1.00 90.81 120 CYS A N 1
ATOM 939 C CA . CYS A 1 120 ? 13.624 5.701 -8.528 1.00 90.81 120 CYS A CA 1
ATOM 940 C C . CYS A 1 120 ? 14.748 6.435 -9.288 1.00 90.81 120 CYS A C 1
ATOM 942 O O . CYS A 1 120 ? 15.929 6.337 -8.935 1.00 90.81 120 CYS A O 1
ATOM 944 N N . VAL A 1 121 ? 14.377 7.161 -10.351 1.00 81.19 121 VAL A N 1
ATOM 945 C CA . VAL A 1 121 ? 15.303 7.949 -11.195 1.00 81.19 121 VAL A CA 1
ATOM 946 C C . VAL A 1 121 ? 15.184 9.470 -11.023 1.00 81.19 121 VAL A C 1
ATOM 948 O O . VAL A 1 121 ? 16.043 10.191 -11.524 1.00 81.19 121 VAL A O 1
ATOM 951 N N . ASP A 1 122 ? 14.178 9.963 -10.292 1.00 64.25 122 ASP A N 1
ATOM 952 C CA . ASP A 1 122 ? 13.958 11.394 -10.011 1.00 64.25 122 ASP A CA 1
ATOM 953 C C . ASP A 1 122 ? 13.835 11.647 -8.493 1.00 64.25 122 ASP A C 1
ATOM 955 O O . ASP A 1 122 ? 12.760 11.808 -7.918 1.00 64.25 122 ASP A O 1
ATOM 959 N N . ASN A 1 123 ? 14.979 11.572 -7.806 1.00 60.19 123 ASN A N 1
ATOM 960 C CA . ASN A 1 123 ? 15.061 11.258 -6.366 1.00 60.19 123 ASN A CA 1
ATOM 961 C C . ASN A 1 123 ? 15.012 12.494 -5.447 1.00 60.19 123 ASN A C 1
ATOM 963 O O . ASN A 1 123 ? 15.221 12.403 -4.226 1.00 60.19 123 ASN A O 1
ATOM 967 N N . GLY A 1 124 ? 14.779 13.672 -6.025 1.00 54.72 124 GLY A N 1
ATOM 968 C CA . GLY A 1 124 ? 14.774 14.941 -5.313 1.00 54.72 124 GLY A CA 1
ATOM 969 C C . GLY A 1 124 ? 13.374 15.366 -4.883 1.00 54.72 124 GLY A C 1
ATOM 970 O O . GLY A 1 124 ? 12.537 15.651 -5.727 1.00 54.72 124 GLY A O 1
ATOM 971 N N . TYR A 1 125 ? 13.169 15.601 -3.581 1.00 58.25 125 TYR A N 1
ATOM 972 C CA . TYR A 1 125 ? 12.017 16.380 -3.087 1.00 58.25 125 TYR A CA 1
ATOM 973 C C . TYR A 1 125 ? 11.948 17.798 -3.687 1.00 58.25 125 TYR A C 1
ATOM 975 O O . TYR A 1 125 ? 10.922 18.458 -3.598 1.00 58.25 125 TYR A O 1
ATOM 983 N N . ASN A 1 126 ? 13.043 18.276 -4.286 1.00 46.69 126 ASN A N 1
ATOM 984 C CA . ASN A 1 126 ? 13.144 19.590 -4.919 1.00 46.69 126 ASN A CA 1
ATOM 985 C C . ASN A 1 126 ? 13.013 19.542 -6.452 1.00 46.69 126 ASN A C 1
ATOM 987 O O . ASN A 1 126 ? 12.958 20.595 -7.080 1.00 46.69 126 ASN A O 1
ATOM 991 N N . VAL A 1 127 ? 12.943 18.354 -7.064 1.00 42.91 127 VAL A N 1
ATOM 992 C CA . VAL A 1 127 ? 12.733 18.181 -8.515 1.00 42.91 127 VAL A CA 1
ATOM 993 C C . VAL A 1 127 ? 11.259 17.846 -8.762 1.00 42.91 127 VAL A C 1
ATOM 995 O O . VAL A 1 127 ? 10.885 16.928 -9.471 1.00 42.91 127 VAL A O 1
ATOM 998 N N . ILE A 1 128 ? 10.368 18.632 -8.160 1.00 45.06 128 ILE A N 1
ATOM 999 C CA . ILE A 1 128 ? 8.914 18.536 -8.365 1.00 45.06 128 ILE A CA 1
ATOM 1000 C C . ILE A 1 128 ? 8.499 19.531 -9.469 1.00 45.06 128 ILE A C 1
ATOM 1002 O O . ILE A 1 128 ? 7.454 20.168 -9.415 1.00 45.06 128 ILE A O 1
ATOM 1006 N N . LEU A 1 129 ? 9.336 19.725 -10.495 1.00 40.31 129 LEU A N 1
ATOM 1007 C CA . LEU A 1 129 ? 8.974 20.559 -11.651 1.00 40.31 129 LEU A CA 1
ATOM 1008 C C . LEU A 1 129 ? 8.082 19.808 -12.651 1.00 40.31 129 LEU A C 1
ATOM 1010 O O . LEU A 1 129 ? 7.420 20.445 -13.467 1.00 40.31 129 LEU A O 1
ATOM 1014 N N . VAL A 1 130 ? 7.984 18.478 -12.538 1.00 45.47 130 VAL A N 1
ATOM 1015 C CA . VAL A 1 130 ? 6.994 17.677 -13.279 1.00 45.47 130 VAL A CA 1
ATOM 1016 C C . VAL A 1 130 ? 5.616 17.698 -12.590 1.00 45.47 130 VAL A C 1
ATOM 1018 O O . VAL A 1 130 ? 4.603 17.443 -13.231 1.00 45.47 130 VAL A O 1
ATOM 1021 N N . ASN A 1 131 ? 5.544 18.106 -11.316 1.00 44.16 131 ASN A N 1
ATOM 1022 C CA . ASN A 1 131 ? 4.305 18.204 -10.542 1.00 44.16 131 ASN A CA 1
ATOM 1023 C C . ASN A 1 131 ? 4.091 19.652 -10.063 1.00 44.16 131 ASN A C 1
ATOM 1025 O O . ASN A 1 131 ? 4.509 20.059 -8.981 1.00 44.16 131 ASN A O 1
ATOM 1029 N N . LYS A 1 132 ? 3.401 20.470 -10.867 1.00 35.88 132 LYS A N 1
ATOM 1030 C CA . LYS A 1 132 ? 2.851 21.749 -10.388 1.00 35.88 132 LYS A CA 1
ATOM 1031 C C . LYS A 1 132 ? 1.985 21.451 -9.159 1.00 35.88 132 LYS A C 1
ATOM 1033 O O . LYS A 1 132 ? 0.910 20.939 -9.398 1.00 35.88 132 LYS A O 1
ATOM 1038 N N . LEU A 1 133 ? 2.433 21.713 -7.919 1.00 40.78 133 LEU A N 1
ATOM 1039 C CA . LEU A 1 133 ? 1.619 21.905 -6.685 1.00 40.78 133 LEU A CA 1
ATOM 1040 C C . LEU A 1 133 ? 2.483 22.089 -5.396 1.00 40.78 133 LEU A C 1
ATOM 1042 O O . LEU A 1 133 ? 2.057 21.756 -4.295 1.00 40.78 133 LEU A O 1
ATOM 1046 N N . VAL A 1 134 ? 3.690 22.672 -5.458 1.00 42.09 134 VAL A N 1
ATOM 1047 C CA . VAL A 1 134 ? 4.551 22.835 -4.249 1.00 42.09 134 VAL A CA 1
ATOM 1048 C C . VAL A 1 134 ? 4.115 23.985 -3.316 1.00 42.09 134 VAL A C 1
ATOM 1050 O O . VAL A 1 134 ? 4.544 24.060 -2.171 1.00 42.09 134 VAL A O 1
ATOM 1053 N N . HIS A 1 135 ? 3.169 24.842 -3.711 1.00 38.72 135 HIS A N 1
ATOM 1054 C CA . HIS A 1 135 ? 2.602 25.838 -2.780 1.00 38.72 135 HIS A CA 1
ATOM 1055 C C . HIS A 1 135 ? 1.626 25.242 -1.752 1.00 38.72 135 HIS A C 1
ATOM 1057 O O . HIS A 1 135 ? 1.114 25.956 -0.891 1.00 38.72 135 HIS A O 1
ATOM 1063 N N . VAL A 1 136 ? 1.365 23.936 -1.825 1.00 47.25 136 VAL A N 1
ATOM 1064 C CA . VAL A 1 136 ? 0.289 23.298 -1.071 1.00 47.25 136 VAL A CA 1
ATOM 1065 C C . VAL A 1 136 ? 0.830 22.580 0.173 1.00 47.25 136 VAL A C 1
ATOM 1067 O O . VAL A 1 136 ? 0.097 22.447 1.134 1.00 47.25 136 VAL A O 1
ATOM 1070 N N . GLU A 1 137 ? 2.121 22.238 0.277 1.00 44.88 137 GLU A N 1
ATOM 1071 C CA . GLU A 1 137 ? 2.652 21.447 1.410 1.00 44.88 137 GLU A CA 1
ATOM 1072 C C . GLU A 1 137 ? 2.554 22.154 2.781 1.00 44.88 137 GLU A C 1
ATOM 1074 O O . GLU A 1 137 ? 2.106 21.555 3.759 1.00 44.88 137 GLU A O 1
ATOM 1079 N N . HIS A 1 138 ? 2.910 23.442 2.869 1.00 40.56 138 HIS A N 1
ATOM 1080 C CA . HIS A 1 138 ? 2.779 24.214 4.118 1.00 40.56 138 HIS A CA 1
ATOM 1081 C C . HIS A 1 138 ? 1.312 24.520 4.466 1.00 40.56 138 HIS A C 1
ATOM 1083 O O . HIS A 1 138 ? 0.935 24.520 5.638 1.00 40.56 138 HIS A O 1
ATOM 1089 N N . ALA A 1 139 ? 0.472 24.752 3.452 1.00 38.34 139 ALA A N 1
ATOM 1090 C CA . ALA A 1 139 ? -0.960 24.981 3.633 1.00 38.34 139 ALA A CA 1
ATOM 1091 C C . ALA A 1 139 ? -1.686 23.694 4.061 1.00 38.34 139 ALA A C 1
ATOM 1093 O O . ALA A 1 139 ? -2.525 23.724 4.957 1.00 38.34 139 ALA A O 1
ATOM 1094 N N . LEU A 1 140 ? -1.304 22.554 3.483 1.00 45.47 140 LEU A N 1
ATOM 1095 C CA . LEU A 1 140 ? -1.834 21.232 3.791 1.00 45.47 140 LEU A CA 1
ATOM 1096 C C . LEU A 1 140 ? -1.399 20.786 5.174 1.00 45.47 140 LEU A C 1
ATOM 1098 O O . LEU A 1 140 ? -2.267 20.392 5.934 1.00 45.47 140 LEU A O 1
ATOM 1102 N N . LYS A 1 141 ? -0.126 20.910 5.573 1.00 46.84 141 LYS A N 1
ATOM 1103 C CA . LYS A 1 141 ? 0.280 20.550 6.946 1.00 46.84 141 LYS A CA 1
ATOM 1104 C C . LYS A 1 141 ? -0.601 21.238 7.993 1.00 46.84 141 LYS A C 1
ATOM 1106 O O . LYS A 1 141 ? -1.112 20.563 8.878 1.00 46.84 141 LYS A O 1
ATOM 1111 N N . ASN A 1 142 ? -0.894 22.527 7.823 1.00 43.56 142 ASN A N 1
ATOM 1112 C CA . ASN A 1 142 ? -1.774 23.268 8.733 1.00 43.56 142 ASN A CA 1
ATOM 1113 C C . ASN A 1 142 ? -3.270 22.911 8.596 1.00 43.56 142 ASN A C 1
ATOM 1115 O O . ASN A 1 142 ? -4.010 23.003 9.573 1.00 43.56 142 ASN A O 1
ATOM 1119 N N . TYR A 1 143 ? -3.732 22.508 7.408 1.00 44.50 143 TYR A N 1
ATOM 1120 C CA . TYR A 1 143 ? -5.131 22.136 7.152 1.00 44.50 143 TYR A CA 1
ATOM 1121 C C . TYR A 1 143 ? -5.446 20.680 7.560 1.00 44.50 143 TYR A C 1
ATOM 1123 O O . TYR A 1 143 ? -6.444 20.433 8.236 1.00 44.50 143 TYR A O 1
ATOM 1131 N N . TYR A 1 144 ? -4.567 19.722 7.233 1.00 51.12 144 TYR A N 1
ATOM 1132 C CA . TYR A 1 144 ? -4.657 18.304 7.612 1.00 51.12 144 TYR A CA 1
ATOM 1133 C C . TYR A 1 144 ? -4.523 18.108 9.124 1.00 51.12 144 TYR A C 1
ATOM 1135 O O . TYR A 1 144 ? -5.325 17.363 9.684 1.00 51.12 144 TYR A O 1
ATOM 1143 N N . GLN A 1 145 ? -3.607 18.828 9.794 1.00 48.59 145 GLN A N 1
ATOM 1144 C CA . GLN A 1 145 ? -3.523 18.842 11.264 1.00 48.59 145 GLN A CA 1
ATOM 1145 C C . GLN A 1 145 ? -4.843 19.239 11.934 1.00 48.59 145 GLN A C 1
ATOM 1147 O O . GLN A 1 145 ? -5.094 18.863 13.075 1.00 48.59 145 GLN A O 1
ATOM 1152 N N . ARG A 1 146 ? -5.684 20.011 11.240 1.00 45.84 146 ARG A N 1
ATOM 1153 C CA . ARG A 1 146 ? -6.882 20.602 11.825 1.00 45.84 146 ARG A CA 1
ATOM 1154 C C . ARG A 1 146 ? -8.162 19.808 11.553 1.00 45.84 146 ARG A C 1
ATOM 1156 O O . ARG A 1 146 ? -9.078 19.923 12.359 1.00 45.84 146 ARG A O 1
ATOM 1163 N N . TYR A 1 147 ? -8.243 19.011 10.477 1.00 48.53 147 TYR A N 1
ATOM 1164 C CA . TYR A 1 147 ? -9.540 18.463 10.041 1.00 48.53 147 TYR A CA 1
ATOM 1165 C C . TYR A 1 147 ? -9.571 17.016 9.522 1.00 48.53 147 TYR A C 1
ATOM 1167 O O . TYR A 1 147 ? -10.666 16.461 9.453 1.00 48.53 147 TYR A O 1
ATOM 1175 N N . LEU A 1 148 ? -8.459 16.353 9.168 1.00 45.69 148 LEU A N 1
ATOM 1176 C CA . LEU A 1 148 ? -8.586 15.096 8.401 1.00 45.69 148 LEU A CA 1
ATOM 1177 C C . LEU A 1 148 ? -8.860 13.827 9.208 1.00 45.69 148 LEU A C 1
ATOM 1179 O O . LEU A 1 148 ? -9.637 12.989 8.750 1.00 45.69 148 LEU A O 1
ATOM 1183 N N . GLY A 1 149 ? -8.325 13.722 10.428 1.00 47.88 149 GLY A N 1
ATOM 1184 C CA . GLY A 1 149 ? -8.728 12.650 11.346 1.00 47.88 149 GLY A CA 1
ATOM 1185 C C . GLY A 1 149 ? -10.222 12.722 11.684 1.00 47.88 149 GLY A C 1
ATOM 1186 O O . GLY A 1 149 ? -10.863 11.704 11.914 1.00 47.88 149 GLY A O 1
ATOM 1187 N N . GLN A 1 150 ? -10.805 13.923 11.638 1.00 44.00 150 GLN A N 1
ATOM 1188 C CA . GLN A 1 150 ? -12.232 14.128 11.870 1.00 44.00 150 GLN A CA 1
ATOM 1189 C C . GLN A 1 150 ? -13.066 13.886 10.611 1.00 44.00 150 GLN A C 1
ATOM 1191 O O . GLN A 1 150 ? -14.128 13.293 10.726 1.00 44.00 150 GLN A O 1
ATOM 1196 N N . LEU A 1 151 ? -12.602 14.276 9.418 1.00 42.44 151 LEU A N 1
ATOM 1197 C CA . LEU A 1 151 ? -13.376 14.112 8.181 1.00 42.44 151 LEU A CA 1
ATOM 1198 C C . LEU A 1 151 ? -13.529 12.646 7.763 1.00 42.44 151 LEU A C 1
ATOM 1200 O O . LEU A 1 151 ? -14.621 12.230 7.384 1.00 42.44 151 LEU A O 1
ATOM 1204 N N . MET A 1 152 ? -12.456 11.856 7.858 1.00 44.78 152 MET A N 1
ATOM 1205 C CA . MET A 1 152 ? -12.513 10.441 7.484 1.00 44.78 152 MET A CA 1
ATOM 1206 C C . MET A 1 152 ? -13.337 9.635 8.494 1.00 44.78 152 MET A C 1
ATOM 1208 O O . MET A 1 152 ? -14.144 8.800 8.103 1.00 44.78 152 MET A O 1
ATOM 1212 N N . MET A 1 153 ? -13.229 9.961 9.787 1.00 45.81 153 MET A N 1
ATOM 1213 C CA . MET A 1 153 ? -14.060 9.352 10.831 1.00 45.81 153 MET A CA 1
ATOM 1214 C C . MET A 1 153 ? -15.515 9.842 10.802 1.00 45.81 153 MET A C 1
ATOM 1216 O O . MET A 1 153 ? -16.404 9.092 11.188 1.00 45.81 153 MET A O 1
ATOM 1220 N N . ALA A 1 154 ? -15.786 11.073 10.355 1.00 44.50 154 ALA A N 1
ATOM 1221 C CA . ALA A 1 154 ? -17.144 11.600 10.214 1.00 44.50 154 ALA A CA 1
ATOM 1222 C C . ALA A 1 154 ? -17.889 10.935 9.051 1.00 44.50 154 ALA A C 1
ATOM 1224 O O . ALA A 1 154 ? -19.023 10.508 9.230 1.00 44.50 154 ALA A O 1
ATOM 1225 N N . LEU A 1 155 ? -17.234 10.758 7.899 1.00 44.00 155 LEU A N 1
ATOM 1226 C CA . LEU A 1 155 ? -17.829 10.083 6.739 1.00 44.00 155 LEU A CA 1
ATOM 1227 C C . LEU A 1 155 ? -18.098 8.589 6.985 1.00 44.00 155 LEU A C 1
ATOM 1229 O O . LEU A 1 155 ? -18.998 8.028 6.373 1.00 44.00 155 LEU A O 1
ATOM 1233 N N . LEU A 1 156 ? -17.351 7.956 7.896 1.00 46.06 156 LEU A N 1
ATOM 1234 C CA . LEU A 1 156 ? -17.535 6.553 8.291 1.00 46.06 156 LEU A CA 1
ATOM 1235 C C . LEU A 1 156 ? -18.535 6.354 9.440 1.00 46.06 156 LEU A C 1
ATOM 1237 O O . LEU A 1 156 ? -18.926 5.227 9.718 1.00 46.06 156 LEU A O 1
ATOM 1241 N N . ARG A 1 157 ? -18.950 7.426 10.126 1.00 45.53 157 ARG A N 1
ATOM 1242 C CA . ARG A 1 157 ? -19.979 7.372 11.182 1.00 45.53 157 ARG A CA 1
ATOM 1243 C C . ARG A 1 157 ? -21.403 7.535 10.649 1.00 45.53 157 ARG A C 1
ATOM 1245 O O . ARG A 1 157 ? -22.344 7.310 11.404 1.00 45.53 157 ARG A O 1
ATOM 1252 N N . GLU A 1 158 ? -21.558 7.928 9.388 1.00 43.41 158 GLU A N 1
ATOM 1253 C CA . GLU A 1 158 ? -22.858 8.137 8.733 1.00 43.41 158 GLU A CA 1
ATOM 1254 C C . GLU A 1 158 ? -23.264 6.994 7.781 1.00 43.41 158 GLU A C 1
ATOM 1256 O O . GLU A 1 158 ? -24.279 7.106 7.093 1.00 43.41 158 GLU A O 1
ATOM 1261 N N . SER A 1 159 ? -22.502 5.893 7.746 1.00 38.94 159 SER A N 1
ATOM 1262 C CA . SER A 1 159 ? -22.779 4.693 6.938 1.00 38.94 159 SER A CA 1
ATOM 1263 C C . SER A 1 159 ? -23.182 3.492 7.779 1.00 38.94 159 SER A C 1
ATOM 1265 O O . SER A 1 159 ? -22.434 3.211 8.743 1.00 38.94 159 SER A O 1
#

Sequence (159 aa):
MQNVPGYIDSMTDFYVTDAGLGITGTTIAGFVGYDVRGMPEFIRARKATQYANNIDQWVKLVNEGNNGGYANIWLLCNINTGEIARFEQGLKHQELLESTDGFYYGCNACHNPRIRNLECVDNGYNVILVNKLVHVEHALKNYYQRYLGQLMMALLRES

pLDDT: mean 82.4, std 21.08, range [35.88, 98.69]

Foldseek 3Di:
DDPDPPDPAHVQDFDAAPLQKTKGWDFAPQFDFWAPQFDDQRVQQSVLRVPDNDPVSSLVSSPHRGTQPRFIFMWMAGPVQLKIWTWGDGRPDIDIDIDSDDDDDYDSQDDDQCCLVPGGDQNDPPPCPVPPDVVCPVVCSVVCRVPVSP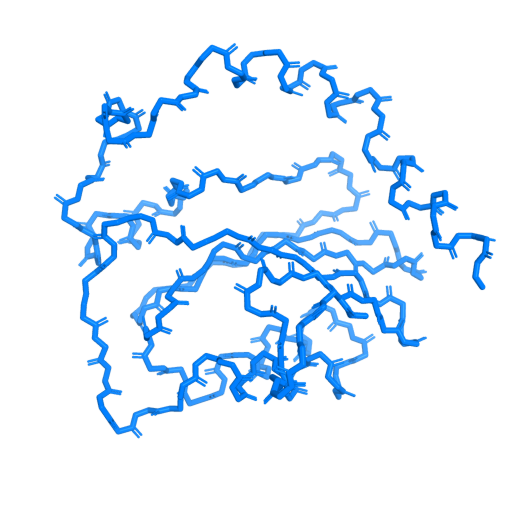VVSVVVVVD